Protein AF-A0A9P7FXJ3-F1 (afdb_monomer)

Mean predicted aligned error: 22.14 Å

Foldseek 3Di:
DDDPPPPPPPDPDPDPPDPPDPVSVVVVVVVVVVVVVVPDPPPDDDPVRVVVVVVPDDDDDCVNCVVVVQQQPADPPPRHRPVVVVVVVVVVVVVPPPPDPPPPPDDDDDDDDDDDDDDDPVVVVVVVVVVVVVVVVPDDDPDDDDDDDDDDDDDDDDDDDDDDDDDDDDDDDDDD

Sequence (176 aa):
MDDFSLRSNLDEEATPFIPESLEDVRLNIQRLREQIMASLPPNQLNPIQMQSVLKNLPRLTEQDLVSLGYKDSLCPICLTPYLAILAEEEAAIAMDSPAHPIEELESSDHHNMNQQHDGGPLNAIERQIAEHMDLWSRIPHATNDESVPIPMSVLANTTTHAGATDDRNEISGMYS

Secondary structure (DSSP, 8-state):
-------------------SSHHHHHHHHHHHHHHHHHHS-TTPPPHHHHHHHHHHSPPPPHHHHHHTT-TTPBPTTT--BHHHHHHHHHHHHHHSS-----TTS---------------THHHHHHHHHHHHHHHHTS-------------------------------------

Radius of gyration: 33.89 Å; Cα contacts (8 Å, |Δi|>4): 28; chains: 1; bounding box: 96×52×97 Å

Organism: NCBI:txid117069

Structure (mmCIF, N/CA/C/O backbone):
data_AF-A0A9P7FXJ3-F1
#
_entry.id   AF-A0A9P7FXJ3-F1
#
loop_
_atom_site.group_PDB
_atom_site.id
_atom_site.type_symbol
_atom_site.label_atom_id
_atom_site.label_alt_id
_atom_site.label_comp_id
_atom_site.label_asym_id
_atom_site.label_entity_id
_atom_site.label_seq_id
_atom_site.pdbx_PDB_ins_code
_atom_site.Cartn_x
_atom_site.Cartn_y
_atom_site.Cartn_z
_atom_site.occupancy
_atom_site.B_iso_or_equiv
_atom_site.auth_seq_id
_atom_site.auth_comp_id
_atom_site.auth_asym_id
_atom_site.auth_atom_id
_atom_site.pdbx_PDB_model_num
ATOM 1 N N . MET A 1 1 ? -11.593 -27.045 -62.675 1.00 51.41 1 MET A N 1
ATOM 2 C CA . MET A 1 1 ? -10.328 -26.377 -63.015 1.00 51.41 1 MET A CA 1
ATOM 3 C C . MET A 1 1 ? -10.418 -24.964 -62.481 1.00 51.41 1 MET A C 1
ATOM 5 O O . MET A 1 1 ? -11.506 -24.405 -62.520 1.00 51.41 1 MET A O 1
ATOM 9 N N . ASP A 1 2 ? -9.287 -24.507 -61.950 1.00 46.91 2 ASP A N 1
ATOM 10 C CA . ASP A 1 2 ? -8.923 -23.134 -61.579 1.00 46.91 2 ASP A CA 1
ATOM 11 C C . ASP A 1 2 ? -9.126 -22.681 -60.114 1.00 46.91 2 ASP A C 1
ATOM 13 O O . ASP A 1 2 ? -10.224 -22.420 -59.626 1.00 46.91 2 ASP A O 1
ATOM 17 N N . ASP A 1 3 ? -7.955 -22.617 -59.464 1.00 49.06 3 ASP A N 1
ATOM 18 C CA . ASP A 1 3 ? -7.432 -21.572 -58.578 1.00 49.06 3 ASP A CA 1
ATOM 19 C C . ASP A 1 3 ? -7.931 -21.428 -57.138 1.00 49.06 3 ASP A C 1
ATOM 21 O O . ASP A 1 3 ? -8.442 -20.400 -56.696 1.00 49.06 3 ASP A O 1
ATOM 25 N N . PHE A 1 4 ? -7.558 -22.426 -56.334 1.00 52.47 4 PHE A N 1
ATOM 26 C CA . PHE A 1 4 ? -7.247 -22.234 -54.917 1.00 52.47 4 PHE A CA 1
ATOM 27 C C . PHE A 1 4 ? -5.889 -21.510 -54.786 1.00 52.47 4 PHE A C 1
ATOM 29 O O . PHE A 1 4 ? -4.843 -22.131 -54.601 1.00 52.47 4 PHE A O 1
ATOM 36 N N . SER A 1 5 ? -5.886 -20.178 -54.908 1.00 57.94 5 SER A N 1
ATOM 37 C CA . SER A 1 5 ? -4.732 -19.348 -54.528 1.00 57.94 5 SER A CA 1
ATOM 38 C C . SER A 1 5 ? -4.555 -19.366 -53.007 1.00 57.94 5 SER A C 1
ATOM 40 O O . SER A 1 5 ? -5.036 -18.496 -52.281 1.00 57.94 5 SER A O 1
ATOM 42 N N . LEU A 1 6 ? -3.849 -20.386 -52.521 1.00 50.72 6 LEU A N 1
ATOM 43 C CA . LEU A 1 6 ? -3.235 -20.403 -51.201 1.00 50.72 6 LEU A CA 1
ATOM 44 C C . LEU A 1 6 ? -2.128 -19.348 -51.189 1.00 50.72 6 LEU A C 1
ATOM 46 O O . LEU A 1 6 ? -1.008 -19.598 -51.627 1.00 50.72 6 LEU A O 1
ATOM 50 N N . ARG A 1 7 ? -2.439 -18.152 -50.683 1.00 53.19 7 ARG A N 1
ATOM 51 C CA . ARG A 1 7 ? -1.415 -17.225 -50.196 1.00 53.19 7 ARG A CA 1
ATOM 52 C C . ARG A 1 7 ? -0.759 -17.854 -48.970 1.00 53.19 7 ARG A C 1
ATOM 54 O O . ARG A 1 7 ? -1.185 -17.650 -47.838 1.00 53.19 7 ARG A O 1
ATOM 61 N N . SER A 1 8 ? 0.272 -18.642 -49.226 1.00 53.38 8 SER A N 1
ATOM 62 C CA . SER A 1 8 ? 1.323 -18.974 -48.280 1.00 53.38 8 SER A CA 1
ATOM 63 C C . SER A 1 8 ? 2.087 -17.694 -47.932 1.00 53.38 8 SER A C 1
ATOM 65 O O . SER A 1 8 ? 3.048 -17.341 -48.609 1.00 53.38 8 SER A O 1
ATOM 67 N N . ASN A 1 9 ? 1.651 -16.993 -46.886 1.00 51.09 9 ASN A N 1
ATOM 68 C CA . ASN A 1 9 ? 2.539 -16.115 -46.125 1.00 51.09 9 ASN A CA 1
ATOM 69 C C . ASN A 1 9 ? 3.289 -17.010 -45.132 1.00 51.09 9 ASN A C 1
ATOM 71 O O . ASN A 1 9 ? 2.953 -17.063 -43.952 1.00 51.09 9 ASN A O 1
ATOM 75 N N . LEU A 1 10 ? 4.208 -17.811 -45.670 1.00 55.72 10 LEU A N 1
ATOM 76 C CA . LEU A 1 10 ? 5.211 -18.514 -44.888 1.00 55.72 10 LEU A CA 1
ATOM 77 C C . LEU A 1 10 ? 6.301 -17.50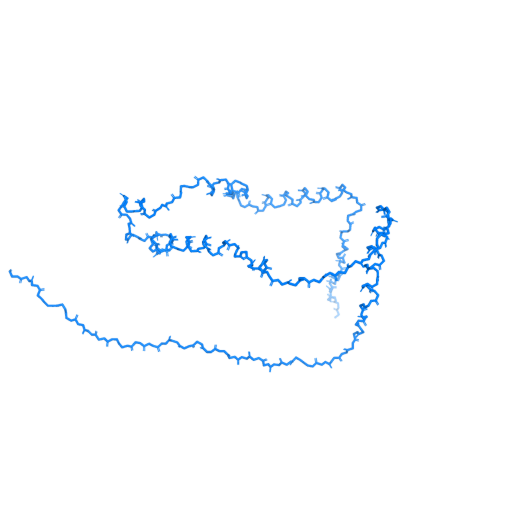2 -44.548 1.00 55.72 10 LEU A C 1
ATOM 79 O O . LEU A 1 10 ? 6.893 -16.906 -45.446 1.00 55.72 10 LEU A O 1
ATOM 83 N N . ASP A 1 11 ? 6.499 -17.339 -43.246 1.00 54.97 11 ASP A N 1
ATOM 84 C CA . ASP A 1 11 ? 7.788 -17.078 -42.621 1.00 54.97 11 ASP A CA 1
ATOM 85 C C . ASP A 1 11 ? 8.515 -15.822 -43.109 1.00 54.97 11 ASP A C 1
ATOM 87 O O . ASP A 1 11 ? 9.587 -15.863 -43.709 1.00 54.97 11 ASP A O 1
ATOM 91 N N . GLU A 1 12 ? 7.953 -14.667 -42.751 1.00 63.16 12 GLU A N 1
ATOM 92 C CA . GLU A 1 12 ? 8.781 -13.491 -42.502 1.00 63.16 12 GLU A CA 1
ATOM 93 C C . GLU A 1 12 ? 9.604 -13.811 -41.240 1.00 63.16 12 GLU A C 1
ATOM 95 O O . GLU A 1 12 ? 9.145 -13.616 -40.113 1.00 63.16 12 GLU A O 1
ATOM 100 N N . GLU A 1 13 ? 10.769 -14.444 -41.435 1.00 59.19 13 GLU A N 1
ATOM 101 C CA . GLU A 1 13 ? 11.762 -14.686 -40.388 1.00 59.19 13 GLU A CA 1
ATOM 102 C C . GLU A 1 13 ? 11.985 -13.373 -39.639 1.00 59.19 13 GLU A C 1
ATOM 104 O O . GLU A 1 13 ? 12.585 -12.430 -40.157 1.00 59.19 13 GLU A O 1
ATOM 109 N N . ALA A 1 14 ? 11.482 -13.305 -38.408 1.00 61.41 14 ALA A N 1
ATOM 110 C CA . ALA A 1 14 ? 11.786 -12.225 -37.494 1.00 61.41 14 ALA A CA 1
ATOM 111 C C . ALA A 1 14 ? 13.278 -12.319 -37.159 1.00 61.41 14 ALA A C 1
ATOM 113 O O . ALA A 1 14 ? 13.675 -12.984 -36.202 1.00 61.41 14 ALA A O 1
ATOM 114 N N . THR A 1 15 ? 14.116 -11.689 -37.983 1.00 65.38 15 THR A N 1
ATOM 115 C CA . THR A 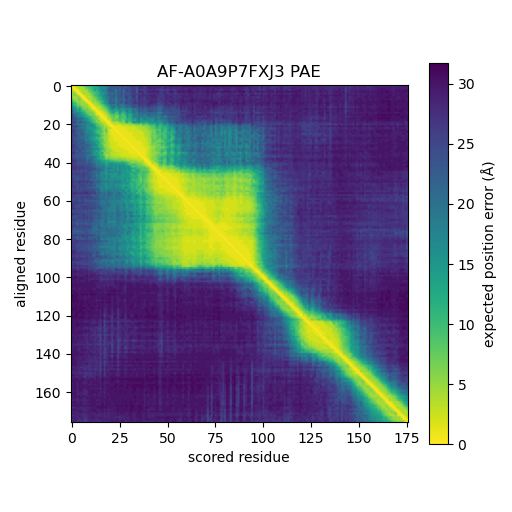1 15 ? 15.546 -11.555 -37.723 1.00 65.38 15 THR A CA 1
ATOM 116 C C . THR A 1 15 ? 15.711 -10.964 -36.324 1.00 65.38 15 THR A C 1
ATOM 118 O O . THR A 1 15 ? 15.166 -9.881 -36.070 1.00 65.38 15 THR A O 1
ATOM 121 N N . PRO A 1 16 ? 16.421 -11.641 -35.403 1.00 64.88 16 PRO A N 1
ATOM 122 C CA . PRO A 1 16 ? 16.683 -11.100 -34.080 1.00 64.88 16 PRO A CA 1
ATOM 123 C C . PRO A 1 16 ? 17.349 -9.737 -34.241 1.00 64.88 16 PRO A C 1
ATOM 125 O O . PRO A 1 16 ? 18.393 -9.628 -34.882 1.00 64.88 16 PRO A O 1
ATOM 128 N N . PHE A 1 17 ? 16.725 -8.687 -33.710 1.00 63.72 17 PHE A N 1
ATOM 129 C CA . PHE A 1 17 ? 17.276 -7.338 -33.769 1.00 63.72 17 PHE A CA 1
ATOM 130 C C . PHE A 1 17 ? 18.536 -7.297 -32.896 1.00 63.72 17 PHE A C 1
ATOM 132 O O . PHE A 1 17 ? 18.452 -7.143 -31.678 1.00 63.72 17 PHE A O 1
ATOM 139 N N . ILE A 1 18 ? 19.704 -7.493 -33.507 1.00 72.81 18 ILE A N 1
ATOM 140 C CA . ILE A 1 18 ? 20.996 -7.299 -32.851 1.00 72.81 18 ILE A CA 1
ATOM 141 C C . ILE A 1 18 ? 21.320 -5.809 -33.000 1.00 72.81 18 ILE A C 1
ATOM 143 O O . ILE A 1 18 ? 21.508 -5.353 -34.126 1.00 72.81 18 ILE A O 1
ATOM 147 N N . PRO A 1 19 ? 21.337 -5.016 -31.916 1.00 67.06 19 PRO A N 1
ATOM 148 C CA . PRO A 1 19 ? 21.659 -3.601 -32.021 1.00 67.06 19 PRO A CA 1
ATOM 149 C C . PRO A 1 19 ? 23.120 -3.438 -32.462 1.00 67.06 19 PRO A C 1
ATOM 151 O O . PRO A 1 19 ? 24.036 -3.861 -31.758 1.00 67.06 19 PRO A O 1
ATOM 154 N N . GLU A 1 20 ? 23.332 -2.828 -33.628 1.00 76.69 20 GLU A N 1
ATOM 155 C CA . GLU A 1 20 ? 24.666 -2.622 -34.210 1.00 76.69 20 GLU A CA 1
ATOM 156 C C . GLU A 1 20 ? 25.433 -1.481 -33.522 1.00 76.69 20 GLU A C 1
ATOM 158 O O . GLU A 1 20 ? 26.662 -1.424 -33.586 1.00 76.69 20 GLU A O 1
ATOM 163 N N . SER A 1 21 ? 24.728 -0.589 -32.816 1.00 87.94 21 SER A N 1
ATOM 164 C CA . SER A 1 21 ? 25.333 0.526 -32.093 1.00 87.94 21 SER A CA 1
ATOM 165 C C . SER A 1 21 ? 24.663 0.823 -30.748 1.00 87.94 21 SER A C 1
ATOM 167 O O . SER A 1 21 ? 23.490 0.524 -30.508 1.00 87.94 21 SER A O 1
ATOM 169 N N . LEU A 1 22 ? 25.413 1.482 -29.857 1.00 89.06 22 LEU A N 1
ATOM 170 C CA . LEU A 1 22 ? 24.897 2.013 -28.589 1.00 89.06 22 LEU A CA 1
ATOM 171 C C . LEU A 1 22 ? 23.706 2.963 -28.808 1.00 89.06 22 LEU A C 1
ATOM 173 O O . LEU A 1 22 ? 22.803 3.037 -27.971 1.00 89.06 22 LEU A O 1
ATOM 177 N N . GLU A 1 23 ? 23.684 3.657 -29.946 1.00 92.12 23 GLU A N 1
ATOM 178 C CA . GLU A 1 23 ? 22.667 4.666 -30.223 1.00 92.12 23 GLU A CA 1
ATOM 179 C C . GLU A 1 23 ? 21.358 4.027 -30.676 1.00 92.12 23 GLU A C 1
ATOM 181 O O . GLU A 1 23 ? 20.292 4.515 -30.302 1.00 92.12 23 GLU A O 1
ATOM 186 N N . ASP A 1 24 ? 21.425 2.861 -31.321 1.00 87.44 24 ASP A N 1
ATOM 187 C CA . ASP A 1 24 ? 20.250 2.033 -31.600 1.00 87.44 24 ASP A CA 1
ATOM 188 C C . ASP A 1 24 ? 19.624 1.502 -30.309 1.00 87.44 24 ASP A C 1
ATOM 190 O O . ASP A 1 24 ? 18.400 1.506 -30.157 1.00 87.44 24 ASP A O 1
ATOM 194 N N . VAL A 1 25 ? 20.447 1.112 -29.327 1.00 90.56 25 VAL A N 1
ATOM 195 C CA . VAL A 1 25 ? 19.956 0.701 -28.000 1.00 90.56 25 VAL A CA 1
ATOM 196 C C . VAL A 1 25 ? 19.262 1.866 -27.298 1.00 90.56 25 VAL A C 1
ATOM 198 O O . VAL A 1 25 ? 18.158 1.701 -26.777 1.00 90.56 25 VAL A O 1
ATOM 201 N N . ARG A 1 26 ? 19.862 3.062 -27.306 1.00 91.94 26 ARG A N 1
ATOM 202 C CA . ARG A 1 26 ? 19.241 4.260 -26.718 1.00 91.94 26 ARG A CA 1
ATOM 203 C C . ARG A 1 26 ? 17.919 4.607 -27.392 1.00 91.94 26 ARG A C 1
ATOM 205 O O . ARG A 1 26 ? 16.944 4.878 -26.688 1.00 91.94 26 ARG A O 1
ATOM 212 N N . LEU A 1 27 ? 17.873 4.568 -28.722 1.00 93.25 27 LEU A N 1
ATOM 213 C CA . LEU A 1 27 ? 16.665 4.852 -29.492 1.00 93.25 27 LEU A CA 1
ATOM 214 C C . LEU A 1 27 ? 15.563 3.827 -29.191 1.00 93.25 27 LEU A C 1
ATOM 216 O O . LEU A 1 27 ? 14.405 4.194 -28.995 1.00 93.25 27 LEU A O 1
ATOM 220 N N . ASN A 1 28 ? 15.922 2.547 -29.080 1.00 89.94 28 ASN A N 1
ATOM 221 C CA . ASN A 1 28 ? 14.983 1.486 -28.733 1.00 89.94 28 ASN A CA 1
ATOM 222 C C . ASN A 1 28 ? 14.443 1.627 -27.308 1.00 89.94 28 ASN A C 1
ATOM 224 O O . ASN A 1 28 ? 13.240 1.473 -27.103 1.00 89.94 28 ASN A O 1
ATOM 228 N N . ILE A 1 29 ? 15.285 1.985 -26.334 1.00 93.50 29 ILE A N 1
ATOM 229 C CA . ILE A 1 29 ? 14.840 2.261 -24.960 1.00 93.50 29 ILE A CA 1
ATOM 230 C C . ILE A 1 29 ? 13.867 3.449 -24.936 1.00 93.50 29 ILE A C 1
ATOM 232 O O . ILE A 1 29 ? 12.849 3.396 -24.244 1.00 93.50 29 ILE A O 1
ATOM 236 N N . GLN A 1 30 ? 14.147 4.511 -25.697 1.00 91.19 30 GLN A N 1
ATOM 237 C CA . GLN A 1 30 ? 13.256 5.671 -25.793 1.00 91.19 30 GLN A CA 1
ATOM 238 C C . GLN A 1 30 ? 11.910 5.301 -26.420 1.00 91.19 30 GLN A C 1
ATOM 240 O O . GLN A 1 30 ? 10.868 5.595 -25.836 1.00 91.19 30 GLN A O 1
ATOM 245 N N . ARG A 1 31 ? 11.927 4.575 -27.541 1.00 92.31 31 ARG A N 1
ATOM 246 C CA . ARG A 1 31 ? 10.714 4.089 -28.207 1.00 92.31 31 ARG A CA 1
ATOM 247 C C . ARG A 1 31 ? 9.881 3.199 -27.283 1.00 92.31 31 ARG A C 1
ATOM 249 O O . ARG A 1 31 ? 8.669 3.373 -27.195 1.00 92.31 31 ARG A O 1
ATOM 256 N N . LEU A 1 32 ? 10.520 2.273 -26.569 1.00 90.62 32 LEU A N 1
ATOM 257 C CA . LEU A 1 32 ? 9.835 1.382 -25.633 1.00 90.62 32 LEU A CA 1
ATOM 258 C C . LEU A 1 32 ? 9.194 2.175 -24.489 1.00 90.62 32 LEU A C 1
ATOM 260 O O . LEU A 1 32 ? 8.049 1.926 -24.120 1.00 90.62 32 LEU A O 1
ATOM 264 N N . ARG A 1 33 ? 9.902 3.178 -23.961 1.00 86.88 33 ARG A N 1
ATOM 265 C CA . ARG A 1 33 ? 9.368 4.071 -22.930 1.00 86.88 33 ARG A CA 1
ATOM 266 C C . ARG A 1 33 ? 8.135 4.829 -23.419 1.00 86.88 33 ARG A C 1
ATOM 268 O O . ARG A 1 33 ? 7.159 4.912 -22.681 1.00 86.88 33 ARG A O 1
ATOM 275 N N . GLU A 1 34 ? 8.163 5.364 -24.635 1.00 88.62 34 GLU A N 1
ATOM 276 C CA . GLU A 1 34 ? 7.019 6.069 -25.225 1.00 88.62 34 GLU A CA 1
ATOM 277 C C . GLU A 1 34 ? 5.821 5.137 -25.435 1.00 88.62 34 GLU A C 1
ATOM 279 O O . GLU A 1 34 ? 4.699 5.503 -25.098 1.00 88.62 34 GLU A O 1
ATOM 284 N N . GLN A 1 35 ? 6.051 3.907 -25.902 1.00 87.06 35 GLN A N 1
ATOM 285 C CA . GLN A 1 35 ? 5.001 2.895 -26.060 1.00 87.06 35 GLN A CA 1
ATOM 286 C C . GLN A 1 35 ? 4.384 2.476 -24.718 1.00 87.06 35 GLN A C 1
ATOM 288 O O . GLN A 1 35 ? 3.163 2.343 -24.608 1.00 87.06 35 GLN A O 1
ATOM 293 N N . ILE A 1 36 ? 5.202 2.317 -23.674 1.00 86.19 36 ILE A N 1
ATOM 294 C CA . ILE A 1 36 ? 4.720 2.043 -22.313 1.00 86.19 36 ILE A CA 1
ATOM 295 C C . ILE A 1 36 ? 3.912 3.240 -21.795 1.00 86.19 36 ILE A C 1
ATOM 297 O O . ILE A 1 36 ? 2.816 3.067 -21.275 1.00 86.19 36 ILE A O 1
ATOM 301 N N . MET A 1 37 ? 4.400 4.468 -21.987 1.00 80.06 37 MET A N 1
ATOM 302 C CA . MET A 1 37 ? 3.679 5.673 -21.564 1.00 80.06 37 MET A CA 1
ATOM 303 C C . MET A 1 37 ? 2.356 5.872 -22.307 1.00 80.06 37 MET A C 1
ATOM 305 O O . MET A 1 37 ? 1.389 6.314 -21.696 1.00 80.06 37 MET A O 1
ATOM 309 N N . ALA A 1 38 ? 2.294 5.524 -23.592 1.00 81.62 38 ALA A N 1
ATOM 310 C CA . ALA A 1 38 ? 1.079 5.618 -24.397 1.00 81.62 38 ALA A CA 1
ATOM 311 C C . ALA A 1 38 ? 0.055 4.508 -24.092 1.00 81.62 38 ALA A C 1
ATOM 313 O O . ALA A 1 38 ? -1.136 4.705 -24.321 1.00 81.62 38 ALA A O 1
ATOM 314 N N . SER A 1 39 ? 0.500 3.351 -23.592 1.00 81.00 39 SER A N 1
ATOM 315 C CA . SER A 1 39 ? -0.383 2.234 -23.213 1.00 81.00 39 SER A CA 1
ATOM 316 C C . SER A 1 39 ? -0.877 2.305 -21.766 1.00 81.00 39 SER A C 1
ATOM 318 O O . SER A 1 39 ? -1.837 1.617 -21.415 1.00 81.00 39 SER A O 1
ATOM 320 N N . LEU A 1 40 ? -0.275 3.156 -20.929 1.00 74.81 40 LEU A N 1
ATOM 321 C CA . LEU A 1 40 ? -0.765 3.422 -19.582 1.00 74.81 40 LEU A CA 1
ATOM 322 C C . LEU A 1 40 ? -2.088 4.209 -19.654 1.00 74.81 40 LEU A C 1
ATOM 324 O O . LEU A 1 40 ? -2.140 5.280 -20.264 1.00 74.81 40 LEU A O 1
ATOM 328 N N . PRO A 1 41 ? -3.176 3.722 -19.032 1.00 76.44 41 PRO A N 1
ATOM 329 C CA . PRO A 1 41 ? -4.432 4.453 -19.006 1.00 76.44 41 PRO A CA 1
ATOM 330 C C . PRO A 1 41 ? -4.249 5.796 -18.273 1.00 76.44 41 PRO A C 1
ATOM 332 O O . PRO A 1 41 ? -3.474 5.865 -17.314 1.00 76.44 41 PRO A O 1
ATOM 335 N N . PRO A 1 42 ? -4.979 6.855 -18.674 1.00 67.75 42 PRO A N 1
ATOM 336 C CA . PRO A 1 42 ? -4.699 8.258 -18.326 1.00 67.75 42 PRO A CA 1
ATOM 337 C C . PRO A 1 42 ? -4.810 8.650 -16.835 1.00 67.75 42 PRO A C 1
ATOM 339 O O . PRO A 1 42 ? -4.737 9.829 -16.517 1.00 67.75 42 PRO A O 1
ATOM 342 N N . ASN A 1 43 ? -4.936 7.692 -15.914 1.00 73.19 43 ASN A N 1
ATOM 343 C CA . ASN A 1 43 ? -5.069 7.908 -14.471 1.00 73.19 43 ASN A CA 1
ATOM 344 C C . ASN A 1 43 ? -4.090 7.063 -13.628 1.00 73.19 43 ASN A C 1
ATOM 346 O O . ASN A 1 43 ? -4.324 6.879 -12.434 1.00 73.19 43 ASN A O 1
ATOM 350 N N . GLN A 1 44 ? -3.018 6.511 -14.211 1.00 79.56 44 GLN A N 1
ATOM 351 C CA . GLN A 1 44 ? -2.016 5.768 -13.436 1.00 79.56 44 GLN A CA 1
ATOM 352 C C . GLN A 1 44 ? -0.896 6.672 -12.917 1.00 79.56 44 GLN A C 1
ATOM 354 O O . GLN A 1 44 ? -0.302 7.455 -13.658 1.00 79.56 44 GLN A O 1
ATOM 359 N N . LEU A 1 45 ? -0.590 6.534 -11.626 1.00 82.31 45 LEU A N 1
ATOM 360 C CA . LEU A 1 45 ? 0.577 7.158 -11.010 1.00 82.31 45 LEU A CA 1
ATOM 361 C C . LEU A 1 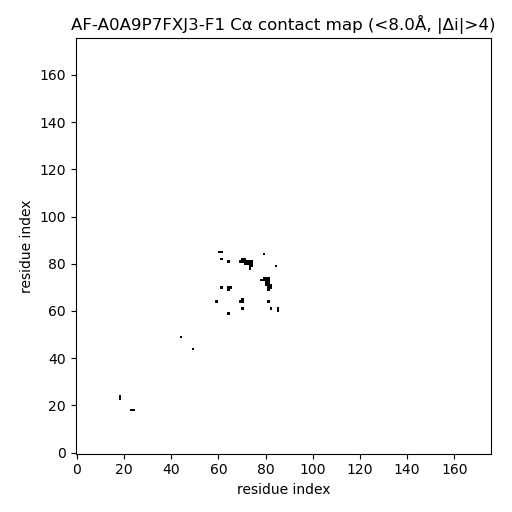45 ? 1.849 6.458 -11.497 1.00 82.31 45 LEU A C 1
ATOM 363 O O . LEU A 1 45 ? 1.909 5.230 -11.554 1.00 82.31 45 LEU A O 1
ATOM 367 N N . ASN A 1 46 ? 2.897 7.231 -11.789 1.00 84.56 46 ASN A N 1
ATOM 368 C CA . ASN A 1 46 ? 4.228 6.667 -12.023 1.00 84.56 46 ASN A CA 1
ATOM 369 C C . ASN A 1 46 ? 4.671 5.870 -10.774 1.00 84.56 46 ASN A C 1
ATOM 371 O O . ASN A 1 46 ? 4.407 6.334 -9.664 1.00 84.56 46 ASN A O 1
ATOM 375 N N . PRO A 1 47 ? 5.387 4.735 -10.902 1.00 86.25 47 PRO A N 1
ATOM 376 C CA . PRO A 1 47 ? 5.923 3.982 -9.763 1.00 86.25 47 PRO A CA 1
ATOM 377 C C . PRO A 1 47 ? 6.589 4.833 -8.665 1.00 86.25 47 PRO A C 1
ATOM 379 O O . PRO A 1 47 ? 6.384 4.584 -7.478 1.00 86.25 47 PRO A O 1
ATOM 382 N N . ILE A 1 48 ? 7.331 5.881 -9.040 1.00 89.88 48 ILE A N 1
ATOM 383 C CA . ILE A 1 48 ? 7.975 6.805 -8.089 1.00 89.88 48 ILE A CA 1
ATOM 384 C C . ILE A 1 48 ? 6.931 7.648 -7.344 1.00 89.88 48 ILE A C 1
ATOM 386 O O . ILE A 1 48 ? 7.021 7.834 -6.130 1.00 89.88 48 ILE A O 1
ATOM 390 N N . GLN A 1 49 ? 5.921 8.144 -8.061 1.00 89.12 49 GLN A N 1
ATOM 391 C CA . GLN A 1 49 ? 4.814 8.897 -7.468 1.00 89.12 49 GLN A CA 1
ATOM 392 C C . GLN A 1 49 ? 3.988 8.001 -6.545 1.00 89.12 49 GLN A C 1
ATOM 394 O O . GLN A 1 49 ? 3.650 8.415 -5.442 1.00 89.12 49 GLN A O 1
ATOM 399 N N . MET A 1 50 ? 3.729 6.758 -6.951 1.00 91.50 50 MET A N 1
ATOM 400 C CA . MET A 1 50 ? 3.029 5.768 -6.139 1.00 91.50 50 MET A CA 1
ATOM 401 C C . MET A 1 50 ? 3.785 5.483 -4.838 1.00 91.50 50 MET A C 1
ATOM 403 O O . MET A 1 50 ? 3.194 5.573 -3.767 1.00 91.50 50 MET A O 1
ATOM 407 N N . GLN A 1 51 ? 5.100 5.240 -4.894 1.00 91.50 51 GLN A N 1
ATOM 408 C CA . GLN A 1 51 ? 5.909 5.089 -3.679 1.00 91.50 51 GLN A CA 1
ATOM 409 C C . GLN A 1 51 ? 5.887 6.339 -2.798 1.00 91.50 51 GLN A C 1
ATOM 411 O O . GLN A 1 51 ? 5.850 6.223 -1.576 1.00 91.50 51 GLN A O 1
ATOM 416 N N . SER A 1 52 ? 5.917 7.532 -3.397 1.00 93.81 52 SER A N 1
ATOM 417 C CA . SER A 1 52 ? 5.820 8.782 -2.644 1.00 93.81 52 SER A CA 1
ATOM 418 C C . SER A 1 52 ? 4.480 8.893 -1.919 1.00 93.81 52 SER A C 1
ATOM 420 O O . SER A 1 52 ? 4.465 9.223 -0.738 1.00 93.81 52 SER A O 1
ATOM 422 N N . VAL A 1 53 ? 3.368 8.555 -2.575 1.00 92.81 53 VAL A N 1
ATOM 423 C CA . VAL A 1 53 ? 2.046 8.534 -1.937 1.00 92.81 53 VAL A CA 1
ATOM 424 C C . VAL A 1 53 ? 2.024 7.521 -0.795 1.00 92.81 53 VAL A C 1
ATOM 426 O O . VAL A 1 53 ? 1.695 7.900 0.322 1.00 92.81 53 VAL A O 1
ATOM 429 N N . LEU A 1 54 ? 2.458 6.279 -1.037 1.00 90.06 54 LEU A N 1
ATOM 430 C CA . LEU A 1 54 ? 2.463 5.216 -0.025 1.00 90.06 54 LEU A CA 1
ATOM 431 C C . LEU A 1 54 ? 3.298 5.578 1.211 1.00 90.06 54 LEU A C 1
ATOM 433 O O . LEU A 1 54 ? 2.871 5.322 2.331 1.00 90.06 54 LEU A O 1
ATOM 437 N N . LYS A 1 55 ? 4.458 6.222 1.030 1.00 91.31 55 LYS A N 1
ATOM 438 C CA . LYS A 1 55 ? 5.314 6.668 2.144 1.00 91.31 55 LYS A CA 1
ATOM 439 C C . LYS A 1 55 ? 4.702 7.794 2.977 1.00 91.31 55 LYS A C 1
ATOM 441 O O . LYS A 1 55 ? 5.076 7.945 4.134 1.00 91.31 55 LYS A O 1
ATOM 446 N N . ASN A 1 56 ? 3.808 8.585 2.388 1.00 93.69 56 ASN A N 1
ATOM 447 C CA . ASN A 1 56 ? 3.173 9.728 3.042 1.00 93.69 56 ASN A CA 1
ATOM 448 C C . ASN A 1 56 ? 1.780 9.403 3.604 1.00 93.69 56 ASN A C 1
ATOM 450 O O . ASN A 1 56 ? 1.140 10.289 4.171 1.00 93.69 56 ASN A O 1
ATOM 454 N N . LEU A 1 57 ? 1.291 8.167 3.448 1.00 90.56 57 LEU A N 1
ATOM 455 C CA . LEU A 1 57 ? 0.039 7.760 4.075 1.00 90.56 57 LEU A CA 1
ATOM 456 C C . LEU A 1 57 ? 0.220 7.686 5.600 1.00 90.56 57 LEU A C 1
ATOM 458 O O . LEU A 1 57 ? 1.239 7.176 6.074 1.00 90.56 57 LEU A O 1
ATOM 462 N N . PRO A 1 58 ? -0.753 8.185 6.382 1.00 89.69 58 PRO A N 1
ATOM 463 C CA . PRO A 1 58 ? -0.713 8.057 7.829 1.00 89.69 58 PRO A CA 1
ATOM 464 C C . PRO A 1 58 ? -0.735 6.574 8.210 1.00 89.69 58 PRO A C 1
ATOM 466 O O . PRO A 1 58 ? -1.586 5.818 7.739 1.00 89.69 58 PRO A O 1
ATOM 469 N N . ARG A 1 59 ? 0.201 6.164 9.069 1.00 90.06 59 ARG A N 1
ATOM 470 C CA . ARG A 1 59 ? 0.180 4.836 9.687 1.00 90.06 59 ARG A CA 1
ATOM 471 C C . ARG A 1 59 ? -0.796 4.867 10.856 1.00 90.06 59 ARG A C 1
ATOM 473 O O . ARG A 1 59 ? -0.672 5.727 11.722 1.00 90.06 59 ARG A O 1
ATOM 480 N N . LEU A 1 60 ? -1.763 3.958 10.847 1.00 91.88 60 LEU A N 1
ATOM 481 C CA . LEU A 1 60 ? -2.709 3.775 11.944 1.00 91.88 60 LEU A CA 1
ATOM 482 C C . LEU A 1 60 ? -2.098 2.844 12.984 1.00 91.88 60 LEU A C 1
ATOM 484 O O . LEU A 1 60 ? -1.605 1.777 12.636 1.00 91.88 60 LEU A O 1
ATOM 488 N N . THR A 1 61 ? -2.157 3.235 14.252 1.00 93.75 61 THR A N 1
ATOM 489 C CA . THR A 1 61 ? -1.801 2.363 15.376 1.00 93.75 61 THR A CA 1
ATOM 490 C C . THR A 1 61 ? -3.051 1.788 16.041 1.00 93.75 61 THR A C 1
ATOM 492 O O . THR A 1 61 ? -4.162 2.300 15.865 1.00 93.75 61 THR A O 1
ATOM 495 N N . GLU A 1 62 ? -2.890 0.743 16.860 1.00 94.69 62 GLU A N 1
ATOM 496 C CA . GLU A 1 62 ? -3.997 0.215 17.670 1.00 94.69 62 GLU A CA 1
ATOM 497 C C . GLU A 1 62 ? -4.603 1.307 18.570 1.00 94.69 62 GLU A C 1
ATOM 499 O O . GLU A 1 62 ? -5.825 1.423 18.692 1.00 94.69 62 GLU A O 1
ATOM 504 N N . GLN A 1 63 ? -3.760 2.160 19.158 1.00 95.50 63 GLN A N 1
ATOM 505 C CA . GLN A 1 63 ? -4.208 3.245 20.028 1.00 95.50 63 GLN A CA 1
ATOM 506 C C . GLN A 1 63 ? -5.068 4.268 19.274 1.00 95.50 63 GLN A C 1
ATOM 508 O O . GLN A 1 63 ? -6.070 4.742 19.820 1.00 95.50 63 GLN A O 1
ATOM 513 N N . ASP A 1 64 ? -4.732 4.559 18.015 1.00 95.94 64 ASP A N 1
ATOM 514 C CA . ASP A 1 64 ? -5.524 5.454 17.170 1.00 95.94 64 ASP A CA 1
ATOM 515 C C . ASP A 1 64 ? -6.922 4.878 16.921 1.00 95.94 64 ASP A C 1
ATOM 517 O O . ASP A 1 64 ? -7.916 5.587 17.087 1.00 95.94 64 ASP A O 1
ATOM 521 N N . LEU A 1 65 ? -7.029 3.578 16.623 1.00 95.38 65 LEU A N 1
ATOM 522 C CA . LEU A 1 65 ? -8.323 2.907 16.434 1.00 95.38 65 LEU A CA 1
ATOM 523 C C . LEU A 1 65 ? -9.192 2.947 17.690 1.00 95.38 65 LEU A C 1
ATOM 525 O O . LEU A 1 65 ? -10.401 3.175 17.598 1.00 95.38 65 LEU A O 1
ATOM 529 N N . VAL A 1 66 ? -8.586 2.752 18.863 1.00 95.81 66 VAL A N 1
ATOM 530 C CA . VAL A 1 66 ? -9.286 2.867 20.148 1.00 95.81 66 VAL A CA 1
ATOM 531 C C . VAL A 1 66 ? -9.762 4.301 20.368 1.00 95.81 66 VAL A C 1
ATOM 533 O O . VAL A 1 66 ? -10.921 4.507 20.725 1.00 95.81 66 VAL A O 1
ATOM 536 N N . SER A 1 67 ? -8.905 5.292 20.111 1.00 96.44 67 SER A N 1
ATOM 537 C CA . SER A 1 67 ? -9.240 6.710 20.290 1.00 96.44 67 SER A CA 1
ATOM 538 C C . SER A 1 67 ? -10.376 7.180 19.372 1.00 96.44 67 SER A C 1
ATOM 540 O O . SER A 1 67 ? -11.194 8.005 19.775 1.00 96.44 67 SER A O 1
ATOM 542 N N . LEU A 1 68 ? -10.462 6.614 18.165 1.00 95.19 68 LEU A N 1
ATOM 543 C CA . LEU A 1 68 ? -11.494 6.919 17.175 1.00 95.19 68 LEU A CA 1
ATOM 544 C C . LEU A 1 68 ? -12.770 6.074 17.348 1.00 95.19 68 LEU A C 1
ATOM 546 O O . LEU A 1 68 ? -13.749 6.308 16.644 1.00 95.19 68 LEU A O 1
ATOM 550 N N . GLY A 1 69 ? -12.776 5.097 18.263 1.00 96.00 69 GLY A N 1
ATOM 551 C CA . GLY A 1 69 ? -13.917 4.207 18.500 1.00 96.00 69 GLY A CA 1
ATOM 552 C C . GLY A 1 69 ? -14.123 3.128 17.429 1.00 96.00 69 GLY A C 1
ATOM 553 O O . GLY A 1 69 ? -15.181 2.507 17.392 1.00 96.00 69 GLY A O 1
ATOM 554 N N . TYR A 1 70 ? -13.125 2.871 16.578 1.00 95.94 70 TYR A N 1
ATOM 555 C CA . TYR A 1 70 ? -13.184 1.868 15.503 1.00 95.94 70 TYR A CA 1
ATOM 556 C C . TYR A 1 70 ? -12.534 0.528 15.876 1.00 95.94 70 TYR A C 1
ATOM 558 O O . TYR A 1 70 ? -12.294 -0.298 14.998 1.00 95.94 70 TYR A O 1
ATOM 566 N N . LYS A 1 71 ? -12.264 0.287 17.166 1.00 94.38 71 LYS A N 1
ATOM 567 C CA . LYS A 1 71 ? -11.606 -0.936 17.658 1.00 94.38 71 LYS A CA 1
ATOM 568 C C . LYS A 1 71 ? -12.256 -2.224 17.127 1.00 94.38 71 LYS A C 1
ATOM 570 O O . LYS A 1 71 ? -11.558 -3.090 16.613 1.00 94.38 71 LYS A O 1
ATOM 575 N N . ASP A 1 72 ? -13.583 -2.306 17.203 1.00 95.12 72 ASP A N 1
ATOM 576 C CA . ASP A 1 72 ? -14.360 -3.485 16.786 1.00 95.12 72 ASP A CA 1
ATOM 577 C C . ASP A 1 72 ? -14.980 -3.322 15.385 1.00 95.12 72 ASP A C 1
ATOM 579 O O . ASP A 1 72 ? -15.864 -4.078 14.984 1.00 95.12 72 ASP A O 1
ATOM 583 N N . SER A 1 73 ? -14.556 -2.301 14.634 1.00 97.06 73 SER A N 1
ATOM 584 C CA . SER A 1 73 ? -15.072 -2.035 13.291 1.00 97.06 73 SER A CA 1
ATOM 585 C C . SER A 1 73 ? -14.352 -2.854 12.221 1.00 97.06 73 SER A C 1
ATOM 587 O O . SER A 1 73 ? -13.202 -3.274 12.376 1.00 97.06 73 SER A O 1
ATOM 589 N N . LEU A 1 74 ? -15.046 -3.057 11.102 1.00 97.25 74 LEU A N 1
ATOM 590 C CA . LEU A 1 74 ? -14.525 -3.753 9.931 1.00 97.25 74 LEU A CA 1
ATOM 591 C C . LEU A 1 74 ? -14.062 -2.745 8.881 1.00 97.25 74 LEU A C 1
ATOM 593 O O . LEU A 1 74 ? -14.709 -1.719 8.663 1.00 97.25 74 LEU A O 1
ATOM 597 N N . CYS A 1 75 ? -12.984 -3.073 8.177 1.00 94.38 75 CYS A N 1
ATOM 598 C CA . CYS A 1 75 ? -12.588 -2.338 6.988 1.00 94.38 75 CYS A CA 1
ATOM 599 C C . CYS A 1 75 ? -13.678 -2.479 5.907 1.00 94.38 75 CYS A C 1
ATOM 601 O O . CYS A 1 75 ? -14.001 -3.602 5.523 1.00 94.38 75 CYS A O 1
ATOM 603 N N . PRO A 1 76 ? -14.226 -1.386 5.348 1.00 94.19 76 PRO A N 1
ATOM 604 C CA . PRO A 1 76 ? -15.311 -1.466 4.366 1.00 94.19 76 PRO A CA 1
ATOM 605 C C . PRO A 1 76 ? -14.875 -2.046 3.012 1.00 94.19 76 PRO A C 1
ATOM 607 O O . PRO A 1 76 ? -15.722 -2.365 2.184 1.00 94.19 76 PRO A O 1
ATOM 610 N N . ILE A 1 77 ? -13.565 -2.160 2.771 1.00 93.62 77 ILE A N 1
ATOM 611 C CA . ILE A 1 77 ? -13.004 -2.646 1.505 1.00 93.62 77 ILE A CA 1
ATOM 612 C C . ILE A 1 77 ? -12.887 -4.173 1.521 1.00 93.62 77 ILE A C 1
ATOM 614 O O . ILE A 1 77 ? -13.315 -4.830 0.578 1.00 93.62 77 ILE A O 1
ATOM 618 N N . CYS A 1 78 ? -12.307 -4.734 2.585 1.00 95.38 78 CYS A N 1
ATOM 619 C CA . CYS A 1 78 ? -12.030 -6.170 2.693 1.00 95.38 78 CYS A CA 1
ATOM 620 C C . CYS A 1 78 ? -12.899 -6.901 3.724 1.00 95.38 78 CYS A C 1
ATOM 622 O O . CYS A 1 78 ? -12.831 -8.121 3.805 1.00 95.38 78 CYS A O 1
ATOM 624 N N . LEU A 1 79 ? -13.718 -6.177 4.495 1.00 96.62 79 LEU A N 1
ATOM 625 C CA . LEU A 1 79 ? -14.565 -6.698 5.578 1.00 96.62 79 LEU A CA 1
ATOM 626 C C . LEU A 1 79 ? -13.791 -7.400 6.709 1.00 96.62 79 LEU A C 1
ATOM 628 O O . LEU A 1 79 ? -14.382 -8.092 7.534 1.00 96.62 79 LEU A O 1
ATOM 632 N N . THR A 1 80 ? -12.480 -7.177 6.785 1.00 96.31 80 THR A N 1
ATOM 633 C CA . THR A 1 80 ? -11.608 -7.677 7.852 1.00 96.31 80 THR A CA 1
ATOM 634 C C . THR A 1 80 ? -11.607 -6.700 9.036 1.00 96.31 80 THR A C 1
ATOM 636 O O . THR A 1 80 ? -11.577 -5.485 8.806 1.00 96.31 80 THR A O 1
ATOM 639 N N . PRO A 1 81 ? -11.619 -7.174 10.299 1.00 97.25 81 PRO A N 1
ATOM 640 C CA . PRO A 1 81 ? -11.459 -6.308 11.466 1.00 97.25 81 PRO A CA 1
ATOM 641 C C . PRO A 1 81 ? -10.178 -5.480 11.385 1.00 97.25 81 PRO A C 1
ATOM 643 O O . PRO A 1 81 ? -9.123 -6.018 11.049 1.00 97.25 81 PRO A O 1
ATOM 646 N N . TYR A 1 82 ? -10.241 -4.192 11.737 1.00 95.62 82 TYR A N 1
ATOM 647 C CA . TYR A 1 82 ? -9.060 -3.322 11.664 1.00 95.62 82 TYR A CA 1
ATOM 648 C C . TYR A 1 82 ? -7.883 -3.847 12.498 1.00 95.62 82 TYR A C 1
ATOM 650 O O . TYR A 1 82 ? -6.745 -3.798 12.042 1.00 95.62 82 TYR A O 1
ATOM 658 N N . LEU A 1 83 ? -8.155 -4.426 13.672 1.00 95.81 83 LEU A N 1
ATOM 659 C CA . LEU A 1 83 ? -7.119 -5.042 14.507 1.00 95.81 83 LEU A CA 1
ATOM 660 C C . LEU A 1 83 ? -6.451 -6.253 13.849 1.00 95.81 83 LEU A C 1
ATOM 662 O O . LEU A 1 83 ? -5.259 -6.461 14.037 1.00 95.81 83 LEU A O 1
ATOM 666 N N . ALA A 1 84 ? -7.191 -7.040 13.064 1.00 95.56 84 ALA A N 1
ATOM 667 C CA . ALA A 1 84 ? -6.612 -8.177 12.355 1.00 95.56 84 ALA A CA 1
ATOM 668 C C . ALA A 1 84 ? -5.675 -7.712 11.228 1.00 95.56 84 ALA A C 1
ATOM 670 O O . ALA A 1 84 ? -4.616 -8.300 11.047 1.00 95.56 84 ALA A O 1
ATOM 671 N N . ILE A 1 85 ? -6.028 -6.624 10.532 1.00 94.81 85 ILE A N 1
ATOM 672 C CA . ILE A 1 85 ? -5.171 -6.013 9.502 1.00 94.81 85 ILE A CA 1
ATOM 673 C C . ILE A 1 85 ? -3.871 -5.483 10.125 1.00 94.81 85 ILE A C 1
ATOM 675 O O . ILE A 1 85 ? -2.796 -5.726 9.586 1.00 94.81 85 ILE A O 1
ATOM 679 N N . LEU A 1 86 ? -3.956 -4.790 11.268 1.00 94.56 86 LEU A N 1
ATOM 680 C CA . LEU A 1 86 ? -2.764 -4.298 11.969 1.00 94.56 86 LEU A CA 1
ATOM 681 C C . LEU A 1 86 ? -1.874 -5.445 12.462 1.00 94.56 86 LEU A C 1
ATOM 683 O O . LEU A 1 86 ? -0.663 -5.399 12.273 1.00 94.56 86 LEU A O 1
ATOM 687 N N . ALA A 1 87 ? -2.467 -6.497 13.033 1.00 93.69 87 ALA A N 1
ATOM 688 C CA . ALA A 1 87 ? -1.717 -7.665 13.487 1.00 93.69 87 ALA A CA 1
ATOM 689 C C . ALA A 1 87 ? -1.001 -8.386 12.331 1.00 93.69 87 ALA A C 1
ATOM 691 O O . ALA A 1 87 ? 0.115 -8.870 12.506 1.00 93.69 87 ALA A O 1
ATOM 692 N N . GLU A 1 88 ? -1.618 -8.447 11.146 1.00 92.69 88 GLU A N 1
ATOM 693 C CA . GLU A 1 88 ? -0.989 -8.997 9.942 1.00 92.69 88 GLU A CA 1
ATOM 694 C C . GLU A 1 88 ? 0.202 -8.144 9.482 1.00 92.69 88 GLU A C 1
ATOM 696 O O . GLU A 1 88 ? 1.254 -8.701 9.173 1.00 92.69 88 GLU A O 1
ATOM 701 N N . GLU A 1 89 ? 0.081 -6.810 9.487 1.00 90.50 89 GLU A N 1
ATOM 702 C CA . GLU A 1 89 ? 1.196 -5.908 9.158 1.00 90.50 89 GLU A CA 1
ATOM 703 C C . GLU A 1 89 ? 2.358 -6.074 10.147 1.00 90.50 89 GLU A C 1
ATOM 705 O O . GLU A 1 89 ? 3.507 -6.229 9.732 1.00 90.50 89 GLU A O 1
ATOM 710 N N . GLU A 1 90 ? 2.079 -6.086 11.450 1.00 89.44 90 GLU A N 1
ATOM 711 C CA . GLU A 1 90 ? 3.102 -6.259 12.486 1.00 89.44 90 GLU A CA 1
ATOM 712 C C . GLU A 1 90 ? 3.790 -7.624 12.386 1.00 89.44 90 GLU A C 1
ATOM 714 O O . GLU A 1 90 ? 5.017 -7.708 12.483 1.00 89.44 90 GLU A O 1
ATOM 719 N N . ALA A 1 91 ? 3.022 -8.688 12.132 1.00 89.94 91 ALA A N 1
ATOM 720 C CA . ALA A 1 91 ? 3.566 -10.020 11.904 1.00 89.94 91 ALA A CA 1
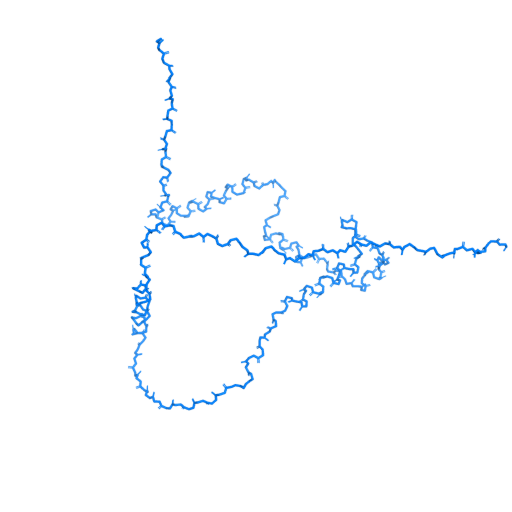ATOM 721 C C . ALA A 1 91 ? 4.417 -10.071 10.628 1.00 89.94 91 ALA A C 1
ATOM 723 O O . ALA A 1 91 ? 5.498 -10.657 10.646 1.00 89.94 91 ALA A O 1
ATOM 7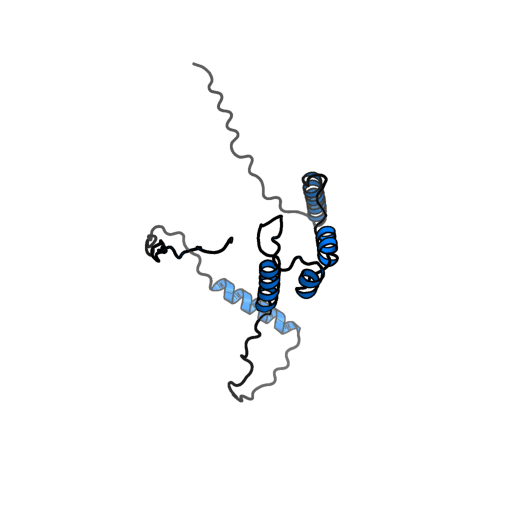24 N N . ALA A 1 92 ? 3.972 -9.437 9.540 1.00 88.06 92 ALA A N 1
ATOM 725 C CA . ALA A 1 92 ? 4.739 -9.345 8.304 1.00 88.06 92 ALA A CA 1
ATOM 726 C C . ALA A 1 92 ? 6.068 -8.615 8.536 1.00 88.06 92 ALA A C 1
ATOM 728 O O . ALA A 1 92 ? 7.111 -9.129 8.149 1.00 88.06 92 ALA A O 1
ATOM 729 N N . ILE A 1 93 ? 6.061 -7.483 9.246 1.00 85.50 93 ILE A N 1
ATOM 730 C CA . ILE A 1 93 ? 7.282 -6.742 9.599 1.00 85.50 93 ILE A CA 1
ATOM 731 C C . ILE A 1 93 ? 8.208 -7.587 10.485 1.00 85.50 93 ILE A C 1
ATOM 733 O O . ILE A 1 93 ? 9.423 -7.585 10.286 1.00 85.50 93 ILE A O 1
ATOM 737 N N . ALA A 1 94 ? 7.655 -8.318 11.456 1.00 87.19 94 ALA A N 1
ATOM 738 C CA . ALA A 1 94 ? 8.435 -9.178 12.341 1.00 87.19 94 ALA A CA 1
ATOM 739 C C . ALA A 1 94 ? 9.066 -10.372 11.601 1.00 87.19 94 ALA A C 1
ATOM 741 O O . ALA A 1 94 ? 10.186 -10.763 11.924 1.00 87.19 94 ALA A O 1
ATOM 742 N N . MET A 1 95 ? 8.370 -10.937 10.608 1.00 84.56 95 MET A N 1
ATOM 743 C CA . MET A 1 95 ? 8.853 -12.061 9.797 1.00 84.56 95 MET A CA 1
ATOM 744 C C . MET A 1 95 ? 9.809 -11.639 8.673 1.00 84.56 95 MET A C 1
ATOM 746 O O . MET A 1 95 ? 10.658 -12.435 8.282 1.00 84.56 95 MET A O 1
ATOM 750 N N . ASP A 1 96 ? 9.702 -10.406 8.172 1.00 72.31 96 ASP A N 1
ATOM 751 C CA . ASP A 1 96 ? 10.571 -9.855 7.119 1.00 72.31 96 ASP A CA 1
ATOM 752 C C . ASP A 1 96 ? 11.910 -9.323 7.676 1.00 72.31 96 ASP A C 1
ATOM 754 O O . ASP A 1 96 ? 12.745 -8.789 6.945 1.00 72.31 96 ASP A O 1
ATOM 758 N N . SER A 1 97 ? 12.155 -9.481 8.985 1.00 58.62 97 SER A N 1
ATOM 759 C CA . SER A 1 97 ? 13.488 -9.317 9.563 1.00 58.62 97 SER A CA 1
ATOM 760 C C . SER A 1 97 ? 14.321 -10.552 9.206 1.00 58.62 97 SER A C 1
ATOM 762 O O . SER A 1 97 ? 14.019 -11.640 9.704 1.00 58.62 97 SER A O 1
ATOM 764 N N . PRO A 1 98 ? 15.357 -10.441 8.349 1.00 58.34 98 PRO A N 1
ATOM 765 C CA . PRO A 1 98 ? 16.182 -11.588 8.016 1.00 58.34 98 PRO A CA 1
ATOM 766 C C . PRO A 1 98 ? 16.868 -12.052 9.296 1.00 58.34 98 PRO A C 1
ATOM 768 O O . PRO A 1 98 ? 17.792 -11.397 9.780 1.00 58.34 98 PRO A O 1
ATOM 771 N N . ALA A 1 99 ? 16.401 -13.176 9.842 1.00 58.31 99 ALA A N 1
ATOM 772 C CA . ALA A 1 99 ? 17.077 -13.910 10.895 1.00 58.31 99 ALA A CA 1
ATOM 773 C C . ALA A 1 99 ? 18.518 -14.147 10.434 1.00 58.31 99 ALA A C 1
ATOM 775 O O . ALA A 1 99 ? 18.782 -14.998 9.586 1.00 58.31 99 ALA A O 1
ATOM 776 N N . HIS A 1 100 ? 19.446 -13.322 10.921 1.00 54.97 100 HIS A N 1
ATOM 777 C CA . HIS A 1 100 ? 20.863 -13.529 10.682 1.00 54.97 100 HIS A CA 1
ATOM 778 C C . HIS A 1 100 ? 21.213 -14.930 11.203 1.00 54.97 100 HIS A C 1
ATOM 780 O O . HIS A 1 100 ? 20.901 -15.228 12.361 1.00 54.97 100 HIS A O 1
ATOM 786 N N . PRO A 1 101 ? 21.807 -15.809 10.377 1.00 54.56 101 PRO A N 1
ATOM 787 C CA . PRO A 1 101 ? 22.256 -17.110 10.846 1.00 54.56 101 PRO A CA 1
ATOM 788 C C . PRO A 1 101 ? 23.274 -16.912 11.973 1.00 54.56 101 PRO A C 1
ATOM 790 O O . PRO A 1 101 ? 24.229 -16.154 11.825 1.00 54.56 101 PRO A O 1
ATOM 793 N N . ILE A 1 102 ? 23.086 -17.611 13.092 1.00 55.16 102 ILE A N 1
ATOM 794 C CA . ILE A 1 102 ? 23.981 -17.609 14.267 1.00 55.16 102 ILE A CA 1
ATOM 795 C C . ILE A 1 102 ? 25.252 -18.456 13.989 1.00 55.16 102 ILE A C 1
ATOM 797 O O . ILE A 1 102 ? 25.856 -19.032 14.883 1.00 55.16 102 ILE A O 1
ATOM 801 N N . GLU A 1 103 ? 25.707 -18.548 12.740 1.00 53.28 103 GLU A N 1
ATOM 802 C CA . GLU A 1 103 ? 26.827 -19.422 12.349 1.00 53.28 103 GLU A CA 1
ATOM 803 C C . GLU A 1 103 ? 28.221 -18.788 12.535 1.00 53.28 103 GLU A C 1
ATOM 805 O O . GLU A 1 103 ? 29.192 -19.250 11.948 1.00 53.28 103 GLU A O 1
ATOM 810 N N . GLU A 1 104 ? 28.364 -17.773 13.392 1.00 52.75 104 GLU A N 1
ATOM 811 C CA . GLU A 1 104 ? 29.679 -17.219 13.769 1.00 52.75 104 GLU A CA 1
ATOM 812 C C . GLU A 1 104 ? 29.990 -17.383 15.268 1.00 52.75 104 GLU A C 1
ATOM 814 O O . GLU A 1 104 ? 30.702 -16.590 15.881 1.00 52.75 104 GLU A O 1
ATOM 819 N N . LEU A 1 105 ? 29.463 -18.450 15.872 1.00 56.88 105 LEU A N 1
ATOM 820 C CA . LEU A 1 105 ? 29.942 -18.967 17.149 1.00 56.88 105 LEU A CA 1
ATOM 821 C C . LEU A 1 105 ? 30.489 -20.383 16.932 1.00 56.88 105 LEU A C 1
ATOM 823 O O . LEU A 1 105 ? 29.746 -21.352 16.837 1.00 56.88 105 LEU A O 1
ATOM 827 N N . GLU A 1 106 ? 31.820 -20.453 16.895 1.00 52.59 106 GLU A N 1
ATOM 828 C CA . GLU A 1 106 ? 32.620 -21.630 17.250 1.00 52.59 106 GLU A CA 1
ATOM 829 C C . GLU A 1 106 ? 32.610 -22.811 16.258 1.00 52.59 106 GLU A C 1
ATOM 831 O O . GLU A 1 106 ? 31.969 -23.835 16.476 1.00 52.59 106 GLU A O 1
ATOM 836 N N . SER A 1 107 ? 33.469 -22.761 15.232 1.00 53.00 107 SER A N 1
ATOM 837 C CA . SER A 1 107 ? 34.208 -23.976 14.850 1.00 53.00 107 SER A CA 1
ATOM 838 C C . SER A 1 107 ? 35.554 -23.698 14.169 1.00 53.00 107 SER A C 1
ATOM 840 O O . SER A 1 107 ? 35.648 -23.159 13.072 1.00 53.00 107 SER A O 1
ATOM 842 N N . SER A 1 108 ? 36.590 -24.184 14.860 1.00 49.12 108 SER A N 1
ATOM 843 C CA . SER A 1 108 ? 37.799 -24.796 14.303 1.00 49.12 108 SER A CA 1
ATOM 844 C C . SER A 1 108 ? 38.927 -23.882 13.830 1.00 49.12 108 SER A C 1
ATOM 846 O O . SER A 1 108 ? 39.204 -23.708 12.646 1.00 49.12 108 SER A O 1
ATOM 848 N N . ASP A 1 109 ? 39.710 -23.471 14.826 1.00 53.47 109 ASP A N 1
ATOM 849 C CA . ASP A 1 109 ? 41.153 -23.708 14.861 1.00 53.47 109 ASP A CA 1
ATOM 850 C C . ASP A 1 109 ? 41.641 -24.778 13.863 1.00 53.47 109 ASP A C 1
ATOM 852 O O . ASP A 1 109 ? 41.531 -25.980 14.101 1.00 53.47 109 ASP A O 1
ATOM 856 N N . HIS A 1 110 ? 42.291 -24.338 12.788 1.00 51.44 110 HIS A N 1
ATOM 857 C CA . HIS A 1 110 ? 43.406 -25.069 12.199 1.00 51.44 110 HIS A CA 1
ATOM 858 C C . HIS A 1 110 ? 44.483 -24.077 11.758 1.00 51.44 110 HIS A C 1
ATOM 860 O O . HIS A 1 110 ? 44.383 -23.400 10.738 1.00 51.44 110 HIS A O 1
ATOM 866 N N . HIS A 1 111 ? 45.551 -24.020 12.555 1.00 54.72 111 HIS A N 1
ATOM 867 C CA . HIS A 1 111 ? 46.853 -23.519 12.132 1.00 54.72 111 HIS A CA 1
ATOM 868 C C . HIS A 1 111 ? 47.307 -24.231 10.847 1.00 54.72 111 HIS A C 1
ATOM 870 O O . HIS A 1 111 ? 47.423 -25.457 10.839 1.00 54.72 111 HIS A O 1
ATOM 876 N N . ASN A 1 112 ? 47.700 -23.471 9.822 1.00 50.03 112 ASN A N 1
ATOM 877 C CA . ASN A 1 112 ? 48.812 -23.872 8.963 1.00 50.03 112 ASN A CA 1
ATOM 878 C C . ASN A 1 112 ? 49.565 -22.648 8.420 1.00 50.03 112 ASN A C 1
ATOM 880 O O . ASN A 1 112 ? 49.017 -21.820 7.696 1.00 50.03 112 ASN A O 1
ATOM 884 N N . MET A 1 113 ? 50.842 -22.562 8.792 1.00 51.91 113 MET A N 1
ATOM 885 C CA . MET A 1 113 ? 51.823 -21.664 8.201 1.00 51.91 113 MET A CA 1
ATOM 886 C C . MET A 1 113 ? 52.280 -22.234 6.857 1.00 51.91 113 MET A C 1
ATOM 888 O O . MET A 1 113 ? 52.895 -23.296 6.851 1.00 51.91 113 MET A O 1
ATOM 892 N N . ASN A 1 114 ? 52.119 -21.502 5.750 1.00 43.69 114 ASN A N 1
ATOM 893 C CA . ASN A 1 114 ? 53.219 -21.371 4.788 1.00 43.69 114 ASN A CA 1
ATOM 894 C C . ASN A 1 114 ? 52.983 -20.339 3.677 1.00 43.69 114 ASN A C 1
ATOM 896 O O . ASN A 1 114 ? 51.957 -20.345 3.010 1.00 43.69 114 ASN A O 1
ATOM 900 N N . GLN A 1 115 ? 54.065 -19.600 3.421 1.00 45.75 115 GLN A N 1
ATOM 901 C CA . GLN A 1 115 ? 54.514 -19.073 2.129 1.00 45.75 115 GLN A CA 1
ATOM 902 C C . GLN A 1 115 ? 53.808 -17.860 1.513 1.00 45.75 115 GLN A C 1
ATOM 904 O O . GLN A 1 115 ? 52.937 -17.945 0.655 1.00 45.75 115 GLN A O 1
ATOM 909 N N . GLN A 1 116 ? 54.363 -16.703 1.879 1.00 52.09 116 GLN A N 1
ATOM 910 C CA . GLN A 1 116 ? 55.000 -15.757 0.957 1.00 52.09 116 GLN A CA 1
ATOM 911 C C . GLN A 1 116 ? 55.023 -16.210 -0.520 1.00 52.09 116 GLN A C 1
ATOM 913 O O . GLN A 1 116 ? 55.798 -17.090 -0.890 1.00 52.09 116 GLN A O 1
ATOM 918 N N . HIS A 1 117 ? 54.248 -15.544 -1.371 1.00 47.19 117 HIS A N 1
ATOM 919 C CA . HIS A 1 117 ? 54.599 -15.371 -2.777 1.00 47.19 117 HIS A CA 1
ATOM 920 C C . HIS A 1 117 ? 54.118 -13.999 -3.243 1.00 47.19 117 HIS A C 1
ATOM 922 O O . HIS A 1 117 ? 52.925 -13.746 -3.403 1.00 47.19 117 HIS A O 1
ATOM 928 N N . ASP A 1 118 ? 55.092 -13.115 -3.434 1.00 52.31 118 ASP A N 1
ATOM 929 C CA . ASP A 1 118 ? 54.951 -11.830 -4.098 1.00 52.31 118 ASP A CA 1
ATOM 930 C C . ASP A 1 118 ? 54.425 -12.053 -5.526 1.00 52.31 118 ASP A C 1
ATOM 932 O O . ASP A 1 118 ? 55.109 -12.619 -6.380 1.00 52.31 118 ASP A O 1
ATOM 936 N N . GLY A 1 119 ? 53.191 -11.629 -5.792 1.00 49.72 119 GLY A N 1
ATOM 937 C CA . GLY A 1 119 ? 52.571 -11.691 -7.112 1.00 49.72 119 GLY A CA 1
ATOM 938 C C . GLY A 1 119 ? 51.633 -10.508 -7.291 1.00 49.72 119 GLY A C 1
ATOM 939 O O . GLY A 1 119 ? 50.569 -10.464 -6.683 1.00 49.72 119 GLY A O 1
ATOM 940 N N . GLY A 1 120 ? 52.059 -9.520 -8.080 1.00 54.62 120 GLY A N 1
ATOM 941 C CA . GLY A 1 120 ? 51.314 -8.286 -8.323 1.00 54.62 120 GLY A CA 1
ATOM 942 C C . GLY A 1 120 ? 49.930 -8.494 -8.971 1.00 54.62 120 GLY A C 1
ATOM 943 O O . GLY A 1 120 ? 49.614 -9.579 -9.462 1.00 54.62 120 GLY A O 1
ATOM 944 N N . PRO A 1 121 ? 49.105 -7.431 -9.027 1.00 55.47 121 PRO A N 1
ATOM 945 C CA . PRO A 1 121 ? 47.673 -7.498 -9.353 1.00 55.47 121 PRO A CA 1
ATOM 946 C C . PRO A 1 121 ? 47.341 -7.977 -10.777 1.00 55.47 121 PRO A C 1
ATOM 948 O O . PRO A 1 121 ? 46.196 -8.324 -11.049 1.00 55.47 121 PRO A O 1
ATOM 951 N N . LEU A 1 122 ? 48.322 -8.034 -11.683 1.00 54.25 122 LEU A N 1
ATOM 952 C CA . LEU A 1 122 ? 48.127 -8.500 -13.062 1.00 54.25 122 LEU A CA 1
ATOM 953 C C . LEU A 1 122 ? 47.948 -10.024 -13.169 1.00 54.25 122 LEU A C 1
ATOM 955 O O . LEU A 1 122 ? 47.279 -10.492 -14.084 1.00 54.25 122 LEU A O 1
ATOM 959 N N . ASN A 1 123 ? 48.436 -10.791 -12.193 1.00 58.72 123 ASN A N 1
ATOM 960 C CA . ASN A 1 123 ? 48.412 -12.257 -12.252 1.00 58.72 123 ASN A CA 1
ATOM 961 C C . ASN A 1 123 ? 47.094 -12.846 -11.707 1.00 58.72 123 ASN A C 1
ATOM 963 O O . ASN A 1 123 ? 46.795 -14.018 -11.927 1.00 58.72 123 ASN A O 1
ATOM 967 N N . ALA A 1 124 ? 46.300 -12.047 -10.983 1.00 59.34 124 ALA A N 1
ATOM 968 C CA . ALA A 1 124 ? 45.021 -12.476 -10.409 1.00 59.34 124 ALA A CA 1
ATOM 969 C C . ALA A 1 124 ? 43.925 -12.610 -11.478 1.00 59.34 124 ALA A C 1
ATOM 971 O O . ALA A 1 124 ? 43.119 -13.538 -11.430 1.00 59.34 124 ALA A O 1
ATOM 972 N N . ILE A 1 125 ? 43.937 -11.718 -12.473 1.00 66.19 125 ILE A N 1
ATOM 973 C CA . ILE A 1 125 ? 42.968 -11.729 -13.573 1.00 66.19 125 ILE A CA 1
ATOM 974 C C . ILE A 1 125 ? 43.246 -12.907 -14.512 1.00 66.19 125 ILE A C 1
ATOM 976 O O . ILE A 1 125 ? 42.324 -13.641 -14.856 1.00 66.19 125 ILE A O 1
ATOM 980 N N . GLU A 1 126 ? 44.510 -13.152 -14.873 1.00 64.62 126 GLU A N 1
ATOM 981 C CA . GLU A 1 126 ? 44.873 -14.309 -15.707 1.00 64.62 126 GLU A CA 1
ATOM 982 C C . GLU A 1 126 ? 44.505 -15.639 -15.037 1.00 64.62 126 GLU A C 1
ATOM 984 O O . GLU A 1 126 ? 44.058 -16.572 -15.705 1.00 64.62 126 GLU A O 1
ATOM 989 N N . ARG A 1 127 ? 44.606 -15.706 -13.705 1.00 63.12 127 ARG A N 1
ATOM 990 C CA . ARG A 1 127 ? 44.212 -16.886 -12.932 1.00 63.12 127 ARG A CA 1
ATOM 991 C C . ARG A 1 127 ? 42.694 -17.089 -12.907 1.00 63.12 127 ARG A C 1
ATOM 993 O O . ARG A 1 127 ? 42.245 -18.208 -13.130 1.00 63.12 127 ARG A O 1
ATOM 1000 N N . GLN A 1 128 ? 41.910 -16.019 -12.745 1.00 66.88 128 GLN A N 1
ATOM 1001 C CA . GLN A 1 128 ? 40.446 -16.087 -12.868 1.00 66.88 128 GLN A CA 1
ATOM 1002 C C . GLN A 1 128 ? 39.995 -16.511 -14.270 1.00 66.88 128 GLN A C 1
ATOM 1004 O O . GLN A 1 128 ? 39.060 -17.299 -14.402 1.00 66.88 128 GLN A O 1
ATOM 1009 N N . ILE A 1 129 ? 40.663 -16.029 -15.322 1.00 73.62 129 ILE A N 1
ATOM 1010 C CA . ILE A 1 129 ? 40.339 -16.408 -16.705 1.00 73.62 129 ILE A CA 1
ATOM 1011 C C . ILE A 1 129 ? 40.656 -17.893 -16.947 1.00 73.62 129 ILE A C 1
ATOM 1013 O O . ILE A 1 129 ? 39.845 -18.598 -17.550 1.00 73.62 129 ILE A O 1
ATOM 1017 N N . ALA A 1 130 ? 41.787 -18.392 -16.439 1.00 69.62 130 ALA A N 1
ATOM 1018 C CA . ALA A 1 130 ? 42.157 -19.803 -16.556 1.00 69.62 130 ALA A CA 1
ATOM 1019 C C . ALA A 1 130 ? 41.200 -20.733 -15.785 1.00 69.62 130 ALA A C 1
ATOM 1021 O O . ALA A 1 130 ? 40.794 -21.768 -16.314 1.00 69.62 130 ALA A O 1
ATOM 1022 N N . GLU A 1 131 ? 40.786 -20.350 -14.574 1.00 70.25 131 GLU A N 1
ATOM 1023 C CA . GLU A 1 131 ? 39.811 -21.109 -13.778 1.00 70.25 131 GLU A CA 1
ATOM 1024 C C . GLU A 1 131 ? 38.433 -21.150 -14.452 1.00 70.25 131 GLU A C 1
ATOM 1026 O O . GLU A 1 131 ? 37.784 -22.197 -14.493 1.00 70.25 131 GLU A O 1
ATOM 1031 N N . HIS A 1 132 ? 38.003 -20.040 -15.058 1.00 72.25 132 HIS A N 1
ATOM 1032 C CA . HIS A 1 132 ? 36.727 -19.992 -15.7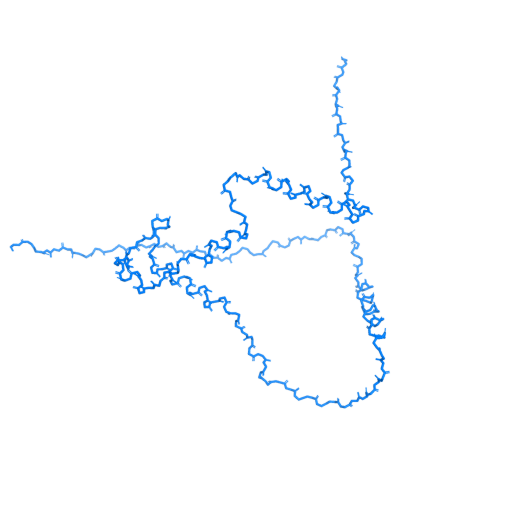65 1.00 72.25 132 HIS A CA 1
ATOM 1033 C C . HIS A 1 132 ? 36.753 -20.818 -17.064 1.00 72.25 132 HIS A C 1
ATOM 1035 O O . HIS A 1 132 ? 35.755 -21.449 -17.406 1.00 72.25 132 HIS A O 1
ATOM 1041 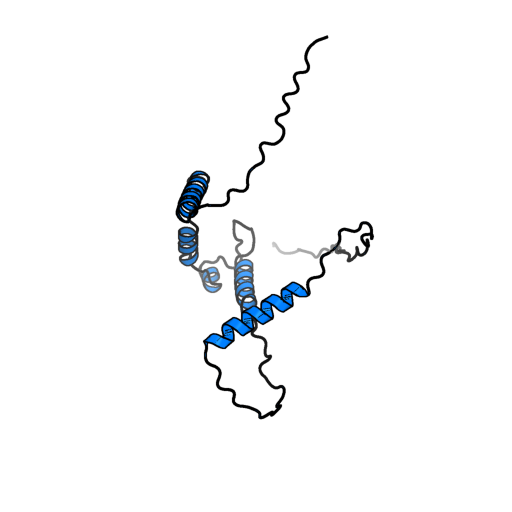N N . MET A 1 133 ? 37.887 -20.885 -17.773 1.00 71.38 133 MET A N 1
ATOM 1042 C CA . MET A 1 133 ? 38.024 -21.737 -18.964 1.00 71.38 133 MET A CA 1
ATOM 1043 C C . MET A 1 133 ? 38.051 -23.244 -18.643 1.00 71.38 133 MET A C 1
ATOM 1045 O O . MET A 1 133 ? 37.502 -24.017 -19.429 1.00 71.38 133 MET A O 1
ATOM 1049 N N . ASP A 1 134 ? 38.614 -23.681 -17.506 1.00 71.56 134 ASP A N 1
ATOM 1050 C CA . ASP A 1 134 ? 38.593 -25.106 -17.102 1.00 71.56 134 ASP A CA 1
ATOM 1051 C C . ASP A 1 134 ? 37.197 -25.577 -16.651 1.00 71.56 134 ASP A C 1
ATOM 1053 O O . ASP A 1 134 ? 36.833 -26.742 -16.800 1.00 71.56 134 ASP A O 1
ATOM 1057 N N . LEU A 1 135 ? 36.369 -24.666 -16.137 1.00 66.88 135 LEU A N 1
ATOM 1058 C CA . LEU A 1 135 ? 34.976 -24.964 -15.791 1.00 66.88 135 LEU A CA 1
ATOM 1059 C C . LEU A 1 135 ? 34.106 -25.209 -17.031 1.00 66.88 135 LEU A C 1
ATOM 1061 O O . LEU A 1 135 ? 33.230 -26.073 -17.010 1.00 66.88 135 LEU A O 1
ATOM 1065 N N . TRP A 1 136 ? 34.371 -24.495 -18.126 1.00 64.31 136 TRP A N 1
ATOM 1066 C CA . TRP A 1 136 ? 33.615 -24.636 -19.373 1.00 64.31 136 TRP A CA 1
ATOM 1067 C C . TRP A 1 136 ? 34.031 -25.859 -20.198 1.00 64.31 136 TRP A C 1
ATOM 1069 O O . TRP A 1 136 ? 33.203 -26.410 -20.920 1.00 64.31 136 TRP A O 1
ATOM 1079 N N . SER A 1 137 ? 35.271 -26.341 -20.061 1.00 65.00 137 SER A N 1
ATOM 1080 C CA . SER A 1 137 ? 35.746 -27.556 -20.745 1.00 65.00 137 SER A CA 1
ATOM 1081 C C . SER A 1 137 ? 35.188 -28.855 -20.142 1.00 65.00 137 SER A C 1
ATOM 1083 O O . SER A 1 137 ? 35.223 -29.901 -20.792 1.00 65.00 137 SER A O 1
ATOM 1085 N N . ARG A 1 138 ? 34.646 -28.800 -18.917 1.00 61.19 138 ARG A N 1
ATOM 1086 C CA . ARG A 1 138 ? 34.054 -29.948 -18.208 1.00 61.19 138 ARG A CA 1
ATOM 1087 C C . ARG A 1 138 ? 32.555 -30.116 -18.425 1.00 61.19 138 ARG A C 1
ATOM 1089 O O . ARG A 1 138 ? 31.987 -31.060 -17.880 1.00 61.19 138 ARG A O 1
ATOM 1096 N N . ILE A 1 139 ? 31.909 -29.240 -19.195 1.00 57.28 139 ILE A N 1
ATOM 1097 C CA . ILE A 1 139 ? 30.493 -29.390 -19.536 1.00 57.28 139 ILE A CA 1
ATOM 1098 C C . ILE A 1 139 ? 30.386 -30.486 -20.610 1.00 57.28 139 ILE A C 1
ATOM 1100 O O . ILE A 1 139 ? 30.846 -30.274 -21.734 1.00 57.28 139 ILE A O 1
ATOM 1104 N N . PRO A 1 140 ? 29.808 -31.665 -20.313 1.00 55.31 140 PRO A N 1
ATOM 1105 C CA . PRO A 1 140 ? 29.601 -32.678 -21.334 1.00 55.31 140 PRO A CA 1
ATOM 1106 C C . PRO A 1 140 ? 28.594 -32.149 -22.357 1.00 55.31 140 PRO A C 1
ATOM 1108 O O . PRO A 1 140 ? 27.485 -31.745 -22.004 1.00 55.31 140 PRO A O 1
ATOM 1111 N N . HIS A 1 141 ? 28.974 -32.158 -23.635 1.00 55.28 141 HIS A N 1
ATOM 1112 C CA . HIS A 1 141 ? 28.032 -31.933 -24.723 1.00 55.28 141 HIS A CA 1
ATOM 1113 C C . HIS A 1 141 ? 26.978 -33.040 -24.674 1.00 55.28 141 HIS A C 1
ATOM 1115 O O . HIS A 1 141 ? 27.265 -34.194 -24.991 1.00 55.28 141 HIS A O 1
ATOM 1121 N N . ALA A 1 142 ? 25.769 -32.683 -24.239 1.00 47.69 142 ALA A N 1
ATOM 1122 C CA . ALA A 1 142 ? 24.606 -33.548 -24.308 1.00 47.69 142 ALA A CA 1
ATOM 1123 C C . ALA A 1 142 ? 24.337 -33.857 -25.784 1.00 47.69 142 ALA A C 1
ATOM 1125 O O . ALA A 1 142 ? 23.819 -33.031 -26.534 1.00 47.69 142 ALA A O 1
ATOM 1126 N N . THR A 1 143 ? 24.753 -35.041 -26.222 1.00 50.75 143 THR A N 1
ATOM 1127 C CA . THR A 1 143 ? 24.271 -35.619 -27.467 1.00 50.75 143 THR A CA 1
ATOM 1128 C C . THR A 1 143 ? 22.792 -35.911 -27.268 1.00 50.75 143 THR A C 1
ATOM 1130 O O . THR A 1 143 ? 22.432 -36.669 -26.368 1.00 50.75 143 THR A O 1
ATOM 1133 N N . ASN A 1 144 ? 21.954 -35.263 -28.075 1.00 54.81 144 ASN A N 1
ATOM 1134 C CA . ASN A 1 144 ? 20.535 -35.567 -28.195 1.00 54.81 144 ASN A CA 1
ATOM 1135 C C . ASN A 1 144 ? 20.395 -37.034 -28.610 1.00 54.81 144 ASN A C 1
ATOM 1137 O O . ASN A 1 144 ? 20.550 -37.345 -29.789 1.00 54.81 144 ASN A O 1
ATOM 1141 N N . ASP A 1 145 ? 20.147 -37.916 -27.648 1.00 41.81 145 ASP A N 1
ATOM 1142 C CA . ASP A 1 145 ? 19.705 -39.274 -27.921 1.00 41.81 145 ASP A CA 1
ATOM 1143 C C . ASP A 1 145 ? 18.401 -39.524 -27.167 1.00 41.81 145 ASP A C 1
ATOM 1145 O O . ASP A 1 145 ? 18.229 -39.155 -26.000 1.00 41.81 145 ASP A O 1
ATOM 1149 N N . GLU A 1 146 ? 17.450 -40.047 -27.922 1.00 53.28 146 GLU A N 1
ATOM 1150 C CA . GLU A 1 146 ? 16.056 -40.235 -27.572 1.00 53.28 146 GLU A CA 1
ATOM 1151 C C . GLU A 1 146 ? 15.875 -41.186 -26.380 1.00 53.28 146 GLU A C 1
ATOM 1153 O O . GLU A 1 146 ? 16.634 -42.126 -26.160 1.00 53.28 146 GLU A O 1
ATOM 1158 N N . SER A 1 147 ? 14.731 -41.017 -25.710 1.00 60.06 147 SER A N 1
ATOM 1159 C CA . SER A 1 147 ? 13.982 -42.060 -24.989 1.00 60.06 147 SER A CA 1
ATOM 1160 C C . SER A 1 147 ? 14.481 -42.538 -23.614 1.00 60.06 147 SER A C 1
ATOM 1162 O O . SER A 1 147 ? 15.056 -43.611 -23.492 1.00 60.06 147 SER A O 1
ATOM 1164 N N . VAL A 1 148 ? 14.070 -41.850 -22.533 1.00 48.66 148 VAL A N 1
ATOM 1165 C CA . VAL A 1 148 ? 13.860 -42.475 -21.201 1.00 48.66 148 VAL A CA 1
ATOM 1166 C C . VAL A 1 148 ? 12.667 -41.798 -20.484 1.00 48.66 148 VAL A C 1
ATOM 1168 O O . VAL A 1 148 ? 12.529 -40.577 -20.571 1.00 48.66 148 VAL A O 1
ATOM 1171 N N . PRO A 1 149 ? 11.758 -42.557 -19.831 1.00 50.69 149 PRO A N 1
ATOM 1172 C CA . PRO A 1 149 ? 10.407 -42.103 -19.496 1.00 50.69 149 PRO A CA 1
ATOM 1173 C C . PRO A 1 149 ? 10.312 -41.287 -18.200 1.00 50.69 149 PRO A C 1
ATOM 1175 O O . PRO A 1 149 ? 11.072 -41.476 -17.254 1.00 50.69 149 PRO A O 1
ATOM 1178 N N . ILE A 1 150 ? 9.293 -40.426 -18.152 1.00 45.75 150 ILE A N 1
ATOM 1179 C CA . ILE A 1 150 ? 8.897 -39.630 -16.985 1.00 45.75 150 ILE A CA 1
ATOM 1180 C C . ILE A 1 150 ? 8.348 -40.567 -15.891 1.00 45.75 150 ILE A C 1
ATOM 1182 O O . ILE A 1 150 ? 7.360 -41.264 -16.145 1.00 45.75 150 ILE A O 1
ATOM 1186 N N . PRO A 1 151 ? 8.906 -40.580 -14.666 1.00 43.81 151 PRO A N 1
ATOM 1187 C CA . PRO A 1 151 ? 8.275 -41.269 -13.550 1.00 43.81 151 PRO A CA 1
ATOM 1188 C C . PRO A 1 151 ? 7.064 -40.468 -13.046 1.00 43.81 151 PRO A C 1
ATOM 1190 O O . PRO A 1 151 ? 7.191 -39.407 -12.438 1.00 43.81 151 PRO A O 1
ATOM 1193 N N . MET A 1 152 ? 5.869 -41.004 -13.296 1.00 48.88 152 MET A N 1
ATOM 1194 C CA . MET A 1 152 ? 4.623 -40.626 -12.626 1.00 48.88 152 MET A CA 1
ATOM 1195 C C . MET A 1 152 ? 4.568 -41.251 -11.225 1.00 48.88 152 MET A C 1
ATOM 1197 O O . MET A 1 152 ? 4.255 -42.430 -11.091 1.00 48.88 152 MET A O 1
ATOM 1201 N N . SER A 1 153 ? 4.846 -40.448 -10.196 1.00 49.03 153 SER A N 1
ATOM 1202 C CA . SER A 1 153 ? 4.468 -40.646 -8.780 1.00 49.03 153 SER A CA 1
ATOM 1203 C C . SER A 1 153 ? 5.083 -39.473 -8.001 1.00 49.03 153 SER A C 1
ATOM 1205 O O . SER A 1 153 ? 6.288 -39.283 -8.087 1.00 49.03 153 SER A O 1
ATOM 1207 N N . VAL A 1 154 ? 4.362 -38.605 -7.289 1.00 45.19 154 VAL A N 1
ATOM 1208 C CA . VAL A 1 154 ? 3.473 -38.903 -6.159 1.00 45.19 154 VAL A CA 1
ATOM 1209 C C . VAL A 1 154 ? 2.377 -37.830 -6.060 1.00 45.19 154 VAL A C 1
ATOM 1211 O O . VAL A 1 154 ? 2.645 -36.665 -5.776 1.00 45.19 154 VAL A O 1
ATOM 1214 N N . LEU A 1 155 ? 1.128 -38.254 -6.258 1.00 50.47 155 LEU A N 1
ATOM 1215 C CA . LEU A 1 155 ? -0.057 -37.638 -5.665 1.00 50.47 155 LEU A CA 1
ATOM 1216 C C . LEU A 1 155 ? -0.234 -38.245 -4.272 1.00 50.47 155 LEU A C 1
ATOM 1218 O O . LEU A 1 155 ? -0.338 -39.464 -4.174 1.00 50.47 155 LEU A O 1
ATOM 1222 N N . ALA A 1 156 ? -0.287 -37.404 -3.242 1.00 50.19 156 ALA A N 1
ATOM 1223 C CA . ALA A 1 156 ? -1.164 -37.512 -2.071 1.00 50.19 156 ALA A CA 1
ATOM 1224 C C . ALA A 1 156 ? -0.573 -36.661 -0.945 1.00 50.19 156 ALA A C 1
ATOM 1226 O O . ALA A 1 156 ? 0.503 -36.962 -0.449 1.00 50.19 156 ALA A O 1
ATOM 1227 N N . ASN A 1 157 ? -1.295 -35.622 -0.529 1.00 46.56 157 ASN A N 1
ATOM 1228 C CA . ASN A 1 157 ? -1.655 -35.482 0.875 1.00 46.56 157 ASN A CA 1
ATOM 1229 C C . ASN A 1 157 ? -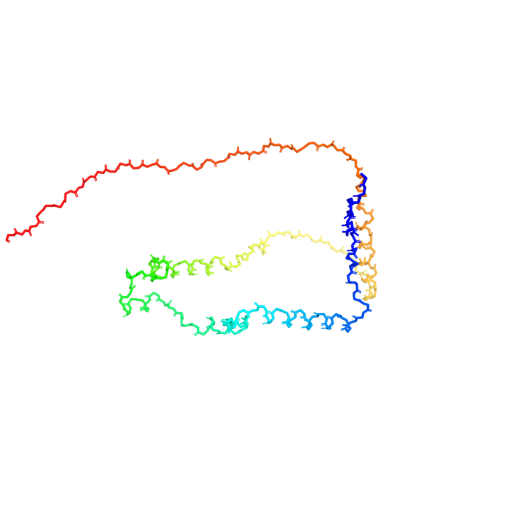2.972 -34.713 0.962 1.00 46.56 157 ASN A C 1
ATOM 1231 O O . ASN A 1 157 ? -3.185 -33.682 0.331 1.00 46.56 157 ASN A O 1
ATOM 1235 N N . THR A 1 158 ? -3.889 -35.348 1.673 1.00 45.22 158 THR A N 1
ATOM 1236 C CA . THR A 1 158 ? -5.325 -35.129 1.713 1.00 45.22 158 THR A CA 1
ATOM 1237 C C . THR A 1 158 ? -5.695 -33.960 2.612 1.00 45.22 158 THR A C 1
ATOM 1239 O O . THR A 1 158 ? -5.432 -33.981 3.813 1.00 45.22 158 THR A O 1
ATOM 1242 N N . THR A 1 159 ? -6.398 -32.988 2.041 1.00 47.09 159 THR A N 1
ATOM 1243 C CA . THR A 1 159 ? -7.293 -32.087 2.765 1.00 47.09 159 THR A CA 1
ATOM 1244 C C . THR A 1 159 ? -8.564 -32.852 3.136 1.00 47.09 159 THR A C 1
ATOM 1246 O O . THR A 1 159 ? -9.296 -33.296 2.255 1.00 47.09 159 THR A O 1
ATOM 1249 N N . THR A 1 160 ? -8.858 -32.965 4.431 1.00 50.38 160 THR A N 1
ATOM 1250 C CA . THR A 1 160 ? -10.199 -33.321 4.923 1.00 50.38 160 THR A CA 1
ATOM 1251 C C . THR A 1 160 ? -10.464 -32.544 6.206 1.00 50.38 160 THR A C 1
ATOM 1253 O O . THR A 1 160 ? -9.914 -32.868 7.252 1.00 50.38 160 THR A O 1
ATOM 1256 N N . HIS A 1 161 ? -11.296 -31.505 6.122 1.00 49.44 161 HIS A N 1
ATOM 1257 C CA . HIS A 1 161 ? -11.962 -30.912 7.278 1.00 49.44 161 HIS A CA 1
ATOM 1258 C C . HIS A 1 161 ? -13.389 -30.521 6.860 1.00 49.44 161 HIS A C 1
ATOM 1260 O O . HIS A 1 161 ? -13.603 -29.555 6.137 1.00 49.44 161 HIS A O 1
ATOM 1266 N N . ALA A 1 162 ? -14.353 -31.330 7.286 1.00 50.00 162 ALA A N 1
ATOM 1267 C CA . ALA A 1 162 ? -15.799 -31.094 7.294 1.00 50.00 162 ALA A CA 1
ATOM 1268 C C . ALA A 1 162 ? -16.290 -31.929 8.490 1.00 50.00 162 ALA A C 1
ATOM 1270 O O . ALA A 1 162 ? -15.896 -33.085 8.597 1.00 50.00 162 ALA A O 1
ATOM 1271 N N . GLY A 1 163 ? -16.961 -31.428 9.522 1.00 43.03 163 GLY A N 1
ATOM 1272 C CA . GLY A 1 163 ? -18.210 -30.665 9.611 1.00 43.03 163 GLY A CA 1
ATOM 1273 C C . GLY A 1 163 ? -18.864 -31.154 10.924 1.00 43.03 163 GLY A C 1
ATOM 1274 O O . GLY A 1 163 ? -18.797 -32.340 11.222 1.00 43.03 163 GLY A O 1
ATOM 1275 N N . ALA A 1 164 ? -19.209 -30.261 11.851 1.00 51.06 164 ALA A N 1
ATOM 1276 C CA . ALA A 1 164 ? -20.581 -29.817 12.134 1.00 51.06 164 ALA A CA 1
ATOM 1277 C C . ALA A 1 164 ? -21.456 -30.807 12.946 1.00 51.06 164 ALA A C 1
ATOM 1279 O O . ALA A 1 164 ? -22.007 -31.747 12.387 1.00 51.06 164 ALA A O 1
ATOM 1280 N N . THR A 1 165 ? -21.644 -30.489 14.234 1.00 57.47 165 THR A N 1
ATOM 1281 C CA . THR A 1 165 ? -22.860 -30.683 15.064 1.00 57.47 165 THR A CA 1
ATOM 1282 C C . THR A 1 165 ? -22.791 -29.569 16.125 1.00 57.47 165 THR A C 1
ATOM 1284 O O . THR A 1 165 ? -21.851 -29.553 16.915 1.00 57.47 165 THR A O 1
ATOM 1287 N N . ASP A 1 166 ? -23.467 -28.430 15.983 1.00 53.81 166 ASP A N 1
ATOM 1288 C CA . ASP A 1 166 ? -24.886 -28.178 16.285 1.00 53.81 166 ASP A CA 1
ATOM 1289 C C . ASP A 1 166 ? -25.277 -28.687 17.680 1.00 53.81 166 ASP A C 1
ATOM 1291 O O . ASP A 1 166 ? -25.525 -29.874 17.841 1.00 53.81 166 ASP A O 1
ATOM 1295 N N . ASP A 1 167 ? -25.302 -27.794 18.678 1.00 56.12 167 ASP A N 1
ATOM 1296 C CA . ASP A 1 167 ? -26.235 -27.918 19.798 1.00 56.12 167 ASP A CA 1
ATOM 1297 C C . ASP A 1 167 ? -26.514 -26.567 20.476 1.00 56.12 167 ASP A C 1
ATOM 1299 O O . ASP A 1 167 ? -25.636 -25.785 20.846 1.00 56.12 167 ASP A O 1
ATOM 1303 N N . ARG A 1 168 ? -27.818 -26.321 20.575 1.00 57.25 168 ARG A N 1
ATOM 1304 C CA . ARG A 1 168 ? -28.533 -25.182 21.145 1.00 57.25 168 ARG A CA 1
ATOM 1305 C C . ARG A 1 168 ? -28.160 -24.946 22.611 1.00 57.25 168 ARG A C 1
ATOM 1307 O O . ARG A 1 168 ? -28.185 -25.890 23.393 1.00 57.25 168 ARG A O 1
ATOM 1314 N N . ASN A 1 169 ? -28.018 -23.683 23.024 1.00 59.09 169 ASN A N 1
ATOM 1315 C CA . ASN A 1 169 ? -28.348 -23.321 24.403 1.00 59.09 169 ASN A CA 1
ATOM 1316 C C . ASN A 1 169 ? -29.036 -21.945 24.522 1.00 59.09 169 ASN A C 1
ATOM 1318 O O . ASN A 1 169 ? -28.485 -20.901 24.189 1.00 59.09 169 ASN A O 1
ATOM 1322 N N . GLU A 1 170 ? -30.290 -22.059 24.944 1.00 54.91 170 GLU A N 1
ATOM 1323 C CA . GLU A 1 170 ? -31.258 -21.169 25.589 1.00 54.91 170 GLU A CA 1
ATOM 1324 C C . GLU A 1 170 ? -30.914 -19.685 25.838 1.00 54.91 170 GLU A C 1
ATOM 1326 O O . GLU A 1 170 ? -30.098 -19.329 26.683 1.00 54.91 170 GLU A O 1
ATOM 1331 N N . ILE A 1 171 ? -31.709 -18.807 25.209 1.00 54.53 171 ILE A N 1
ATOM 1332 C CA . ILE A 1 171 ? -32.031 -17.469 25.723 1.00 54.53 171 ILE A CA 1
ATOM 1333 C C . ILE A 1 171 ? -33.480 -17.524 26.215 1.00 54.53 171 ILE A C 1
ATOM 1335 O O . ILE A 1 171 ? -34.412 -17.599 25.414 1.00 54.53 171 ILE A O 1
ATOM 1339 N N . SER A 1 172 ? -33.667 -17.486 27.532 1.00 61.97 172 SER A N 1
ATOM 1340 C CA . SER A 1 172 ? -34.959 -17.239 28.171 1.00 61.97 172 SER A CA 1
ATOM 1341 C C . SER A 1 172 ? -34.767 -16.322 29.377 1.00 61.97 172 SER A C 1
ATOM 1343 O O . SER A 1 172 ? -33.904 -16.565 30.217 1.00 61.97 172 SER A O 1
ATOM 1345 N N . GLY A 1 173 ? -35.598 -15.280 29.454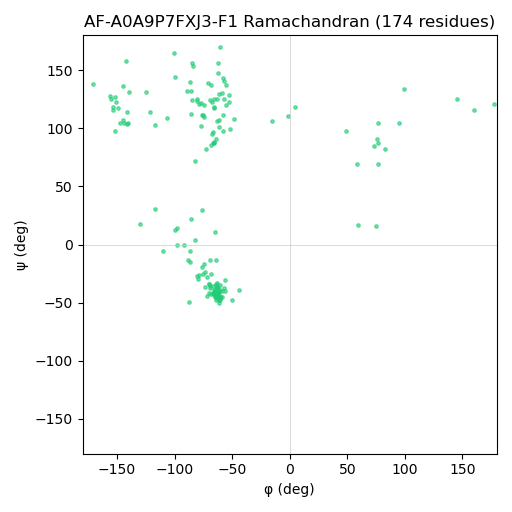 1.00 58.34 173 GLY A N 1
ATOM 1346 C CA . GLY A 1 173 ? -35.671 -14.313 30.554 1.00 58.34 173 GLY A CA 1
ATOM 1347 C C . GLY A 1 173 ? -34.915 -13.012 30.247 1.00 58.34 173 GLY A C 1
ATOM 1348 O O . GLY A 1 173 ? -33.792 -13.045 29.777 1.00 58.34 173 GLY A O 1
ATOM 1349 N N . MET A 1 174 ? -35.435 -11.810 30.474 1.00 57.47 174 MET A N 1
ATOM 1350 C CA . MET A 1 174 ? -36.557 -11.396 31.308 1.00 57.47 174 MET A CA 1
ATOM 1351 C C . MET A 1 174 ? -37.112 -10.072 30.762 1.00 57.47 174 MET A C 1
ATOM 1353 O O . MET A 1 174 ? -36.381 -9.091 30.665 1.00 57.47 174 MET A O 1
ATOM 1357 N N . TYR A 1 175 ? -38.410 -10.030 30.471 1.00 59.72 175 TYR A N 1
ATOM 1358 C CA . TYR A 1 175 ? -39.200 -8.804 30.570 1.00 59.72 175 TYR A CA 1
ATOM 1359 C C . TYR A 1 175 ? -40.327 -9.094 31.557 1.00 59.72 175 TYR A C 1
ATOM 1361 O O . TYR A 1 175 ? -41.179 -9.950 31.312 1.00 59.72 175 TYR A O 1
ATOM 1369 N N . SER A 1 176 ? -40.291 -8.418 32.698 1.00 68.12 176 SER A N 1
ATOM 1370 C CA . SER A 1 176 ? -41.405 -8.210 33.623 1.00 68.12 176 SER A CA 1
ATOM 1371 C C . SER A 1 176 ? -41.141 -6.911 34.364 1.00 68.12 176 SER A C 1
ATOM 1373 O O . SER A 1 176 ? -39.976 -6.724 34.781 1.00 68.12 176 SER A O 1
#

Solvent-accessible surface area (backbone atoms only — not comparable to full-atom values): 12364 Å² total; per-residue (Å²): 136,90,80,87,80,75,81,78,85,71,75,82,74,79,70,79,86,70,70,91,43,74,64,52,49,52,51,49,52,52,51,50,48,51,51,52,60,69,68,50,63,99,83,69,71,53,72,70,56,44,52,52,51,63,74,66,53,84,82,83,48,74,66,54,32,53,75,72,69,42,55,91,34,56,36,91,86,80,67,45,45,47,59,59,55,51,51,49,52,51,51,49,57,62,67,68,50,79,78,73,78,80,82,86,69,89,84,76,94,72,92,79,92,81,78,93,73,96,70,64,82,73,59,56,56,57,48,51,52,52,55,54,52,58,59,62,71,67,60,77,81,80,73,92,69,84,89,83,83,84,83,90,78,85,91,85,84,83,90,83,90,84,82,90,79,89,82,88,82,86,91,80,88,84,90,130

pLDDT: mean 70.73, std 18.32, range [41.81, 97.25]